Protein AF-E0Z9F7-F1 (afdb_monomer)

Foldseek 3Di:
DPWLVLLVCLVVVNDDDPVSVCLDPPDPPRNVVSVVCNVDRVSVVVVVVVVVVVVVPPPDADDPGADDDPDPVDHPDPCVVVVVVCCVPVPDPDPPPPPDDD

InterPro domains:
  IPR000823 Plant peroxidase [PR00461] (9-26)
  IPR000823 Plant peroxidase [PR00461] (50-63)
  IPR000823 Plant peroxidase [PTHR31517] (2-75)
  IPR002016 Haem peroxidase [PF00141] (1-40)
  IPR002016 Haem peroxidase [PS50873] (1-76)
  IPR010255 Haem peroxidase superfamily [SSF48113] (1-76)

pLDDT: mean 88.24, std 16.53, range [37.19, 98.75]

Structure (mmCIF, N/CA/C/O backbone):
data_AF-E0Z9F7-F1
#
_entry.id   AF-E0Z9F7-F1
#
loop_
_atom_site.group_PDB
_atom_site.id
_atom_site.type_symbol
_atom_site.label_atom_id
_atom_site.label_alt_id
_atom_site.label_comp_id
_atom_site.label_asym_id
_atom_site.label_entity_id
_atom_site.label_seq_id
_atom_site.pdbx_PDB_ins_code
_atom_site.Cartn_x
_atom_site.Cartn_y
_atom_site.Cartn_z
_atom_site.occupancy
_atom_site.B_iso_or_equiv
_atom_site.auth_seq_id
_atom_site.auth_comp_id
_atom_site.auth_asym_id
_atom_site.auth_atom_id
_atom_site.pdbx_PDB_model_num
ATOM 1 N N . VAL A 1 1 ? -1.696 -14.371 7.447 1.00 96.19 1 VAL A N 1
ATOM 2 C CA . VAL A 1 1 ? -2.669 -14.324 6.328 1.00 96.19 1 VAL A CA 1
ATOM 3 C C . VAL A 1 1 ? -2.762 -12.868 5.891 1.00 96.19 1 VAL A C 1
ATOM 5 O O . VAL A 1 1 ? -2.361 -12.021 6.676 1.00 96.19 1 VAL A O 1
ATOM 8 N N . PHE A 1 2 ? -3.149 -12.572 4.648 1.00 98.06 2 PHE A N 1
ATOM 9 C CA . PHE A 1 2 ? -3.427 -11.192 4.238 1.00 98.06 2 PHE A CA 1
ATOM 10 C C . PHE A 1 2 ? -4.931 -10.957 4.376 1.00 98.06 2 PHE A C 1
ATOM 12 O O . PHE A 1 2 ? -5.711 -11.528 3.616 1.00 98.06 2 PHE A O 1
ATOM 19 N N . ASP A 1 3 ? -5.316 -10.203 5.395 1.00 98.44 3 ASP A N 1
ATOM 20 C CA . ASP A 1 3 ? -6.693 -9.972 5.826 1.00 98.44 3 ASP A CA 1
ATOM 21 C C . ASP A 1 3 ? -6.796 -8.598 6.506 1.00 98.44 3 ASP A C 1
ATOM 23 O O . ASP A 1 3 ? -5.819 -7.848 6.564 1.00 98.44 3 ASP A O 1
ATOM 27 N N . ASN A 1 4 ? -7.987 -8.239 6.980 1.00 98.25 4 ASN A N 1
ATOM 28 C CA . ASN A 1 4 ? -8.206 -6.961 7.649 1.00 98.25 4 ASN A CA 1
ATOM 29 C C . ASN A 1 4 ? -7.888 -6.979 9.155 1.00 98.25 4 ASN A C 1
ATOM 31 O O . ASN A 1 4 ? -8.157 -5.974 9.815 1.00 98.25 4 ASN A O 1
ATOM 35 N N . ASN A 1 5 ? -7.301 -8.055 9.705 1.00 98.44 5 ASN A N 1
ATOM 36 C CA . ASN A 1 5 ? -6.966 -8.102 11.134 1.00 98.44 5 ASN A CA 1
ATOM 37 C C . ASN A 1 5 ? -5.984 -6.993 11.521 1.00 98.44 5 ASN A C 1
ATOM 39 O O . ASN A 1 5 ? -6.103 -6.450 12.606 1.00 98.44 5 ASN A O 1
ATOM 43 N N . TYR A 1 6 ? -5.120 -6.555 10.598 1.00 98.19 6 TYR A N 1
ATOM 44 C CA . TYR A 1 6 ? -4.278 -5.369 10.798 1.00 98.19 6 TYR A CA 1
ATOM 45 C C . TYR A 1 6 ? -5.077 -4.134 11.263 1.00 98.19 6 TYR A C 1
ATOM 47 O O . TYR A 1 6 ? -4.619 -3.387 12.122 1.00 98.19 6 TYR A O 1
ATOM 55 N N . TYR A 1 7 ? -6.288 -3.927 10.734 1.00 98.25 7 TYR A N 1
ATOM 56 C CA . TYR A 1 7 ? -7.143 -2.803 11.127 1.00 98.25 7 TYR A CA 1
ATOM 57 C C . TYR A 1 7 ? -7.905 -3.059 12.431 1.00 98.25 7 TYR A C 1
ATOM 59 O O . TYR A 1 7 ? -8.176 -2.112 13.163 1.00 98.25 7 TYR A O 1
ATOM 67 N N . LEU A 1 8 ? -8.199 -4.321 12.759 1.00 98.19 8 LEU A N 1
ATOM 68 C CA . LEU A 1 8 ? -8.724 -4.689 14.079 1.00 98.19 8 LEU A CA 1
ATOM 69 C C . LEU A 1 8 ? -7.667 -4.456 15.171 1.00 98.19 8 LEU A C 1
ATOM 71 O O . LEU A 1 8 ? -7.979 -3.910 16.228 1.00 98.19 8 LEU A O 1
ATOM 75 N N . ASP A 1 9 ? -6.403 -4.774 14.888 1.00 98.25 9 ASP A N 1
ATOM 76 C CA . ASP A 1 9 ? -5.283 -4.552 15.805 1.00 98.25 9 ASP A CA 1
ATOM 77 C C . ASP A 1 9 ? -5.078 -3.049 16.082 1.00 98.25 9 ASP A C 1
ATOM 79 O O . ASP A 1 9 ? -4.786 -2.660 17.214 1.00 98.25 9 ASP A O 1
ATOM 83 N N . LEU A 1 10 ? -5.296 -2.178 15.084 1.00 97.38 10 LEU A N 1
ATOM 84 C CA . LEU A 1 10 ? -5.284 -0.717 15.266 1.00 97.38 10 LEU A CA 1
ATOM 85 C C . LEU A 1 10 ? -6.332 -0.256 16.286 1.00 97.38 10 LEU A C 1
ATOM 87 O O . LEU A 1 10 ? -6.010 0.541 17.172 1.00 97.38 10 LEU A O 1
ATOM 91 N N . GLN A 1 11 ? -7.555 -0.785 16.201 1.00 96.56 11 GLN A N 1
ATOM 92 C CA . GLN A 1 11 ? -8.641 -0.459 17.133 1.00 96.56 11 GLN A CA 1
ATOM 93 C C . GLN A 1 11 ? -8.341 -0.937 18.561 1.00 96.56 11 GLN A C 1
ATOM 95 O O . GLN A 1 11 ? -8.683 -0.259 19.534 1.00 96.56 11 GLN A O 1
ATOM 100 N N . ASN A 1 12 ? -7.649 -2.071 18.695 1.00 97.12 12 ASN A N 1
ATOM 101 C CA . ASN A 1 12 ? -7.273 -2.650 19.987 1.00 97.12 12 ASN A CA 1
ATOM 102 C C . ASN A 1 12 ? -5.982 -2.062 20.581 1.00 97.12 12 ASN A C 1
ATOM 104 O O . ASN A 1 12 ? -5.633 -2.377 21.719 1.00 97.12 12 ASN A O 1
ATOM 108 N N . ASN A 1 13 ? -5.298 -1.166 19.864 1.00 95.88 13 ASN A N 1
ATOM 109 C CA . ASN A 1 13 ? -3.959 -0.668 20.198 1.00 95.88 13 ASN A CA 1
ATOM 110 C C . ASN A 1 13 ? -2.892 -1.780 20.272 1.00 95.88 13 ASN A C 1
ATOM 112 O O . ASN A 1 13 ? -1.986 -1.733 21.106 1.00 95.88 13 ASN A O 1
ATOM 116 N N . GLU A 1 14 ? -3.003 -2.786 19.405 1.00 97.25 14 GLU A N 1
ATOM 117 C CA . GLU A 1 14 ? -2.133 -3.970 19.351 1.00 97.25 14 GLU A CA 1
ATOM 118 C C . GLU A 1 14 ? -1.090 -3.893 18.218 1.00 97.25 14 GLU A C 1
ATOM 120 O O . GLU A 1 14 ? -0.391 -4.867 17.937 1.00 97.25 14 GLU A O 1
ATOM 125 N N . THR A 1 15 ? -0.936 -2.729 17.577 1.00 95.94 15 THR A N 1
ATOM 126 C CA . THR A 1 15 ? 0.058 -2.542 16.509 1.00 95.94 15 THR A CA 1
ATOM 127 C C . THR A 1 15 ? 1.464 -2.245 17.033 1.00 95.94 15 THR A C 1
ATOM 129 O O . THR A 1 15 ? 1.661 -1.654 18.094 1.00 95.94 15 THR A O 1
ATOM 132 N N . LEU A 1 16 ? 2.477 -2.679 16.273 1.00 96.31 16 LEU A N 1
ATOM 133 C CA . LEU A 1 16 ? 3.880 -2.613 16.692 1.00 96.31 16 LEU A CA 1
ATOM 134 C C . LEU A 1 16 ? 4.488 -1.212 16.547 1.00 96.31 16 LEU A C 1
ATOM 136 O O . LEU A 1 16 ? 5.299 -0.801 17.380 1.00 96.31 16 LEU A O 1
ATOM 140 N N . PHE A 1 17 ? 4.157 -0.495 15.471 1.00 96.88 17 PHE A N 1
ATOM 141 C CA . PHE A 1 17 ? 4.796 0.776 15.146 1.00 96.88 17 PHE A CA 1
ATOM 142 C C . PHE A 1 17 ? 3.893 1.965 15.451 1.00 96.88 17 PHE A C 1
ATOM 144 O O . PHE A 1 17 ? 2.692 1.954 15.202 1.00 96.88 17 PHE A O 1
ATOM 151 N N . THR A 1 18 ? 4.500 3.063 15.906 1.00 95.44 18 THR A N 1
ATOM 152 C CA . THR A 1 18 ? 3.784 4.325 16.139 1.00 95.44 18 THR A CA 1
ATOM 153 C C . THR A 1 18 ? 3.137 4.871 14.867 1.00 95.44 18 THR A C 1
ATOM 155 O O . THR A 1 18 ? 2.066 5.464 14.944 1.00 95.44 18 THR A O 1
ATOM 158 N N . SER A 1 19 ? 3.760 4.660 13.702 1.00 95.56 19 SER A N 1
ATOM 159 C CA . SER A 1 19 ? 3.184 5.052 12.413 1.00 95.56 19 SER A CA 1
ATOM 160 C C . SER A 1 19 ? 1.878 4.321 12.119 1.00 95.56 19 SER A C 1
ATOM 162 O O . SER A 1 19 ? 0.962 4.946 11.599 1.00 95.56 19 SER A O 1
ATOM 164 N N . ASP A 1 20 ? 1.769 3.045 12.503 1.0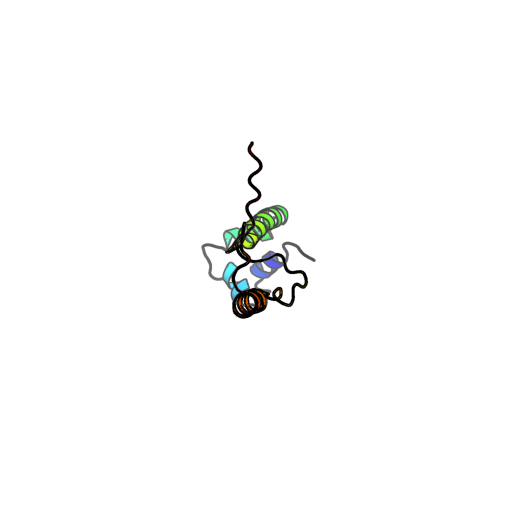0 96.75 20 ASP A N 1
ATOM 165 C CA . ASP A 1 20 ? 0.529 2.284 12.354 1.00 96.75 20 ASP A CA 1
ATOM 166 C C . ASP A 1 20 ? -0.513 2.842 13.320 1.00 96.75 20 ASP A C 1
ATOM 168 O O . ASP A 1 20 ? -1.537 3.362 12.890 1.00 96.75 20 ASP A O 1
ATOM 172 N N . GLN A 1 21 ? -0.209 2.858 14.622 1.00 96.81 21 GLN A N 1
ATOM 173 C CA . GLN A 1 21 ? -1.169 3.283 15.642 1.00 96.81 21 GLN A CA 1
ATOM 174 C C . GLN A 1 21 ? -1.669 4.725 15.451 1.00 96.81 21 GLN A C 1
ATOM 176 O O . GLN A 1 21 ? -2.801 5.050 15.812 1.00 96.81 21 GLN A O 1
ATOM 181 N N . SER A 1 22 ? -0.854 5.599 14.850 1.00 95.56 22 SER A N 1
ATOM 182 C CA . SER A 1 22 ? -1.261 6.969 14.519 1.00 95.56 22 SER A CA 1
ATOM 183 C C . SER A 1 22 ? -2.400 7.060 13.501 1.00 95.56 22 SER A C 1
ATOM 185 O O . SER A 1 22 ? -3.093 8.075 13.497 1.00 95.56 22 SER A O 1
ATOM 187 N N . LEU A 1 23 ? -2.647 6.010 12.705 1.00 96.38 23 LEU A N 1
ATOM 188 C CA . LEU A 1 23 ? -3.784 5.944 11.781 1.00 96.38 23 LEU A CA 1
ATOM 189 C C . LEU A 1 23 ? -5.134 5.940 12.510 1.00 96.38 23 LEU A C 1
ATOM 191 O O . LEU A 1 23 ? -6.131 6.338 11.913 1.00 96.38 23 LEU A O 1
ATOM 195 N N . TYR A 1 24 ? -5.162 5.511 13.776 1.00 96.06 24 TYR A N 1
ATOM 196 C CA . TYR A 1 24 ? -6.380 5.434 14.582 1.00 96.06 24 TYR A CA 1
ATOM 197 C C . TYR A 1 24 ? -6.349 6.388 15.786 1.00 96.06 24 TYR A C 1
ATOM 199 O O . TYR A 1 24 ? -7.231 7.221 15.944 1.00 96.06 24 TYR A O 1
ATOM 207 N N . SER A 1 25 ? -5.304 6.357 16.620 1.00 88.19 25 SER A N 1
ATOM 208 C CA . SER A 1 25 ? -5.341 7.014 17.939 1.00 88.19 25 SER A CA 1
ATOM 209 C C . SER A 1 25 ? -5.238 8.547 17.940 1.00 88.19 25 SER A C 1
ATOM 211 O O . SER A 1 25 ? -5.416 9.139 18.999 1.00 88.19 25 SER A O 1
ATOM 213 N N . ASN A 1 26 ? -4.888 9.202 16.825 1.00 77.88 26 ASN A N 1
ATOM 214 C CA . ASN A 1 26 ? -4.668 10.660 16.774 1.00 77.88 26 ASN A CA 1
ATOM 215 C C . ASN A 1 26 ? -4.967 11.283 15.394 1.00 77.88 26 ASN A C 1
ATOM 217 O O . ASN A 1 26 ? -4.353 12.291 15.035 1.00 77.88 26 ASN A O 1
ATOM 221 N N . SER A 1 27 ? -5.861 10.693 14.597 1.00 78.06 27 SER A N 1
ATOM 222 C CA . SER A 1 27 ? -6.081 11.133 13.214 1.00 78.06 27 SER A CA 1
ATOM 223 C C . SER A 1 27 ? -7.561 11.237 12.863 1.00 78.06 27 SER A C 1
ATOM 225 O O . SER A 1 27 ? -8.197 10.244 12.525 1.00 78.06 27 SER A O 1
ATOM 227 N N . ALA A 1 28 ? -8.079 12.470 12.859 1.00 78.81 28 ALA A N 1
ATOM 228 C CA . ALA A 1 28 ? -9.449 12.755 12.424 1.00 78.81 28 ALA A CA 1
ATOM 229 C C . ALA A 1 28 ? -9.694 12.398 10.944 1.00 78.81 28 ALA A C 1
ATOM 231 O O . ALA A 1 28 ? -10.834 12.197 10.544 1.00 78.81 28 ALA A O 1
ATOM 232 N N . ASP A 1 29 ? -8.630 12.315 10.136 1.00 89.25 29 ASP A N 1
ATOM 233 C CA . ASP A 1 29 ? -8.737 12.089 8.694 1.00 89.25 29 ASP A CA 1
ATOM 234 C C . ASP A 1 29 ? -8.697 10.599 8.311 1.00 89.25 29 ASP A C 1
ATOM 236 O O . ASP A 1 29 ? -9.113 10.240 7.208 1.00 89.25 29 ASP A O 1
ATOM 240 N N . THR A 1 30 ? -8.167 9.723 9.177 1.00 96.50 30 THR A N 1
ATOM 241 C CA . THR A 1 30 ? -7.955 8.297 8.848 1.00 96.50 30 THR A CA 1
ATOM 242 C C . THR A 1 30 ? -8.711 7.319 9.739 1.00 96.50 30 THR A C 1
ATOM 244 O O . THR A 1 30 ? -8.846 6.164 9.340 1.00 96.50 30 THR A O 1
ATOM 247 N N . G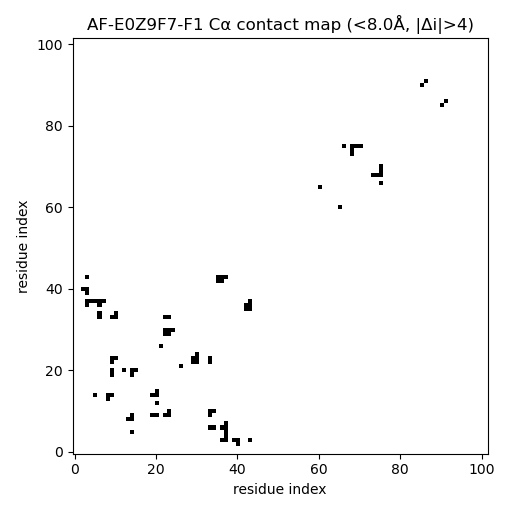LU A 1 31 ? -9.241 7.757 10.883 1.00 95.94 31 GLU A N 1
ATOM 248 C CA . GLU A 1 31 ? -10.016 6.920 11.812 1.00 95.94 31 GLU A CA 1
ATOM 249 C C . GLU A 1 31 ? -11.204 6.233 11.112 1.00 95.94 31 GLU A C 1
ATOM 251 O O . GLU A 1 31 ? -11.289 5.005 11.107 1.00 95.94 31 GLU A O 1
ATOM 256 N N . ASP A 1 32 ? -12.022 6.994 10.376 1.00 96.12 32 ASP A N 1
ATOM 257 C CA . ASP A 1 32 ? -13.175 6.465 9.626 1.00 96.12 32 ASP A CA 1
ATOM 258 C C . ASP A 1 32 ? -12.781 5.403 8.578 1.00 96.12 32 ASP A C 1
ATOM 260 O O . ASP A 1 32 ? -13.531 4.464 8.287 1.00 96.12 32 ASP A O 1
ATOM 264 N N . ILE A 1 33 ? -11.592 5.542 7.983 1.00 97.38 33 ILE A N 1
ATOM 265 C CA . ILE A 1 33 ? -11.075 4.586 6.996 1.00 97.38 33 ILE A CA 1
ATOM 266 C C . ILE A 1 33 ? -10.661 3.289 7.698 1.00 97.38 33 ILE A C 1
ATOM 268 O O . ILE A 1 33 ? -10.975 2.203 7.203 1.00 97.38 33 ILE A O 1
ATOM 272 N N . VAL A 1 34 ? -9.989 3.394 8.848 1.00 97.88 34 VAL A N 1
ATOM 273 C CA . VAL A 1 34 ? -9.611 2.238 9.674 1.00 97.88 34 VAL A CA 1
ATOM 274 C C . VAL A 1 34 ? -10.861 1.471 10.102 1.00 97.88 34 VAL A C 1
ATOM 276 O O . VAL A 1 34 ? -10.915 0.258 9.897 1.00 97.88 34 VAL A O 1
ATOM 279 N N . ASP A 1 35 ? -11.896 2.160 10.580 1.00 97.69 35 ASP A N 1
ATOM 280 C CA . ASP A 1 35 ? -13.165 1.544 10.988 1.00 97.69 35 ASP A CA 1
ATOM 281 C C . ASP A 1 35 ? -13.881 0.836 9.831 1.00 97.69 35 ASP A C 1
ATOM 283 O O . ASP A 1 35 ? -14.390 -0.285 9.970 1.00 97.69 35 ASP A O 1
ATOM 287 N N . SER A 1 36 ? -13.890 1.456 8.651 1.00 98.19 36 SER A N 1
ATOM 288 C CA . SER A 1 36 ? -14.457 0.865 7.437 1.00 98.19 36 SER A CA 1
ATOM 289 C C . SER A 1 36 ? -13.735 -0.428 7.042 1.00 98.19 36 SER A C 1
ATOM 291 O O . SER A 1 36 ? -14.364 -1.447 6.745 1.00 98.19 36 SER A O 1
ATOM 293 N N . PHE A 1 37 ? -12.404 -0.429 7.094 1.00 98.50 37 PHE A N 1
ATOM 294 C CA . PHE A 1 37 ? -11.600 -1.594 6.727 1.00 98.50 37 PHE A CA 1
ATOM 295 C C . PHE A 1 37 ? -11.658 -2.704 7.781 1.00 98.50 37 PHE A C 1
ATOM 297 O O . PHE A 1 37 ? -11.763 -3.879 7.420 1.00 98.50 37 PHE A O 1
ATOM 304 N N . ALA A 1 38 ? -11.668 -2.355 9.068 1.00 98.31 38 ALA A N 1
ATOM 305 C CA . ALA A 1 38 ? -11.842 -3.291 10.176 1.00 98.31 38 ALA A CA 1
ATOM 306 C C . ALA A 1 38 ? -13.215 -3.985 10.137 1.00 98.31 38 ALA A C 1
ATOM 308 O O . ALA A 1 38 ? -13.315 -5.195 10.348 1.00 98.31 38 ALA A O 1
ATOM 309 N N . SER A 1 39 ? -14.277 -3.248 9.799 1.00 98.50 39 SER A N 1
ATOM 310 C CA . SER A 1 39 ? -15.640 -3.791 9.729 1.00 98.50 39 SER A CA 1
ATOM 311 C C . SER A 1 39 ? -15.934 -4.582 8.449 1.00 98.50 39 SER A C 1
ATOM 313 O O . SER A 1 39 ? -16.793 -5.469 8.466 1.00 98.50 39 SER A O 1
ATOM 315 N N . ASN A 1 40 ? -15.240 -4.301 7.340 1.00 98.56 40 ASN A N 1
ATOM 316 C CA . ASN A 1 40 ? -15.486 -4.961 6.060 1.00 98.56 40 ASN A CA 1
ATOM 317 C C . ASN A 1 40 ? -14.200 -5.237 5.262 1.00 98.56 40 ASN A C 1
ATOM 319 O O . ASN A 1 40 ? -13.689 -4.389 4.527 1.00 98.56 40 ASN A O 1
ATOM 323 N N . GLN A 1 41 ? -13.749 -6.493 5.302 1.00 98.56 41 GLN A N 1
ATOM 324 C CA . GLN A 1 41 ? -12.576 -6.947 4.550 1.00 98.56 41 GLN A CA 1
ATOM 325 C C . GLN A 1 41 ? -12.705 -6.765 3.027 1.00 98.56 41 GLN A C 1
ATOM 327 O O . GLN A 1 41 ? -11.700 -6.559 2.350 1.00 98.56 41 GLN A O 1
ATOM 332 N N . THR A 1 42 ? -13.918 -6.823 2.468 1.00 98.69 42 THR A N 1
ATOM 333 C CA . THR A 1 42 ? -14.114 -6.618 1.021 1.00 98.69 42 THR A CA 1
ATOM 334 C C . THR A 1 42 ? -13.768 -5.183 0.637 1.00 98.69 42 THR A C 1
ATOM 336 O O . THR A 1 42 ? -13.025 -4.969 -0.316 1.00 98.69 42 THR A O 1
ATOM 339 N N . VAL A 1 43 ? -14.223 -4.207 1.431 1.00 98.62 43 VAL A N 1
ATOM 340 C CA . VAL A 1 43 ? -13.921 -2.783 1.216 1.00 98.62 43 VAL A CA 1
ATOM 341 C C . VAL A 1 43 ? -12.424 -2.516 1.363 1.00 98.62 43 VAL A C 1
ATOM 343 O O . VAL A 1 43 ? -11.855 -1.782 0.551 1.00 98.62 43 VAL A O 1
ATOM 346 N N . PHE A 1 44 ? -11.767 -3.150 2.341 1.00 98.62 44 PHE A N 1
ATOM 347 C CA . PHE A 1 44 ? -10.309 -3.112 2.453 1.00 98.62 44 PHE A CA 1
ATOM 348 C C . PHE A 1 44 ? -9.637 -3.613 1.170 1.00 98.62 44 PHE A C 1
ATOM 350 O O . PHE A 1 44 ? -8.825 -2.897 0.589 1.00 98.62 44 PHE A O 1
ATOM 357 N N . PHE A 1 45 ? -9.977 -4.812 0.694 1.00 98.75 45 PHE A N 1
ATOM 358 C CA . PHE A 1 45 ? -9.328 -5.389 -0.484 1.00 98.75 45 PHE A CA 1
ATOM 359 C C . PHE A 1 45 ? -9.572 -4.581 -1.761 1.00 98.75 45 PHE A C 1
ATOM 361 O O . PHE A 1 45 ? -8.634 -4.382 -2.533 1.00 98.75 45 PHE A O 1
ATOM 368 N N . GLU A 1 46 ? -10.784 -4.067 -1.974 1.00 98.69 46 GLU A N 1
ATOM 369 C CA . GLU A 1 46 ? -11.086 -3.193 -3.113 1.00 98.69 46 GLU A CA 1
ATOM 370 C C . GLU A 1 46 ? -10.201 -1.938 -3.106 1.00 98.69 46 GLU A C 1
ATOM 372 O O . GLU A 1 46 ? -9.569 -1.610 -4.113 1.00 98.69 46 GLU A O 1
ATOM 377 N N . ASN A 1 47 ? -10.076 -1.275 -1.954 1.00 98.50 47 ASN A N 1
ATOM 378 C CA . ASN A 1 47 ? -9.229 -0.089 -1.822 1.00 98.50 47 ASN A CA 1
ATOM 379 C C . ASN A 1 47 ? -7.735 -0.421 -1.870 1.00 98.50 47 ASN A C 1
ATOM 381 O O . ASN A 1 47 ? -6.959 0.349 -2.435 1.00 98.50 47 ASN A O 1
ATOM 385 N N . PHE A 1 48 ? -7.321 -1.575 -1.345 1.00 98.50 48 PHE A N 1
ATOM 386 C CA . PHE A 1 48 ? -5.940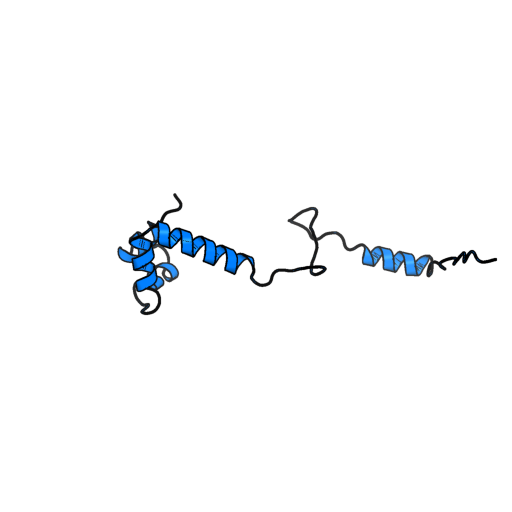 -2.040 -1.421 1.00 98.50 48 PHE A CA 1
ATOM 387 C C . PHE A 1 48 ? -5.502 -2.232 -2.875 1.00 98.50 48 PHE A C 1
ATOM 389 O O . PHE A 1 48 ? -4.424 -1.777 -3.256 1.00 98.50 48 PHE A O 1
ATOM 396 N N . ILE A 1 49 ? -6.354 -2.829 -3.717 1.00 98.50 49 ILE A N 1
ATOM 397 C CA . ILE A 1 49 ? -6.084 -2.981 -5.155 1.00 98.50 49 ILE A CA 1
ATOM 398 C C . ILE A 1 49 ? -5.885 -1.610 -5.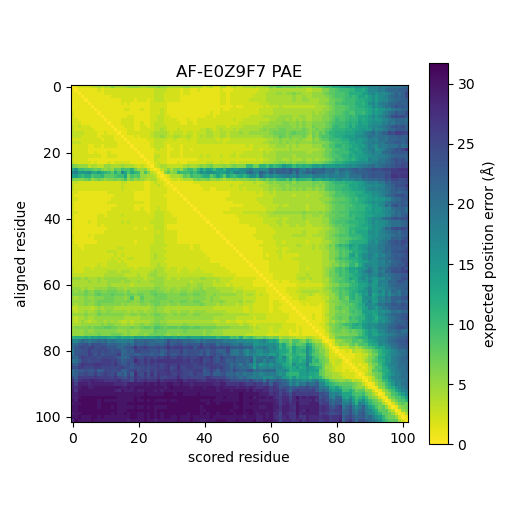805 1.00 98.50 49 ILE A C 1
ATOM 400 O O . ILE A 1 49 ? -4.883 -1.394 -6.487 1.00 98.50 49 ILE A O 1
ATOM 404 N N . LEU A 1 50 ? -6.798 -0.664 -5.569 1.00 98.62 50 LEU A N 1
ATOM 405 C CA . LEU A 1 50 ? -6.694 0.688 -6.128 1.00 98.62 50 LEU A CA 1
ATOM 406 C C . LEU A 1 50 ? -5.432 1.417 -5.645 1.00 98.62 50 LEU A C 1
ATOM 408 O O . LEU A 1 50 ? -4.744 2.059 -6.443 1.00 98.62 50 LEU A O 1
ATOM 412 N N . GLY A 1 51 ? -5.098 1.284 -4.360 1.00 98.38 51 GLY A N 1
ATOM 413 C CA . GLY A 1 51 ? -3.892 1.853 -3.764 1.00 98.38 51 GLY A CA 1
ATOM 414 C C . GLY A 1 51 ? -2.618 1.297 -4.395 1.00 98.38 51 GLY A C 1
ATOM 415 O O . GLY A 1 51 ? -1.754 2.067 -4.815 1.00 98.38 51 GLY A O 1
ATOM 416 N N . MET A 1 52 ? -2.526 -0.025 -4.544 1.00 98.38 52 MET A N 1
ATOM 417 C CA . MET A 1 52 ? -1.373 -0.689 -5.160 1.00 98.38 52 MET A CA 1
ATOM 418 C C . MET A 1 52 ? -1.235 -0.361 -6.649 1.00 98.38 52 MET A C 1
ATOM 420 O O . MET A 1 52 ? -0.118 -0.156 -7.121 1.00 98.38 52 MET A O 1
ATOM 424 N N . LEU A 1 53 ? -2.348 -0.239 -7.383 1.00 98.44 53 LEU A N 1
ATOM 425 C CA . LEU A 1 53 ? -2.333 0.211 -8.778 1.00 98.44 53 LEU A CA 1
ATOM 426 C C . LEU A 1 53 ? -1.798 1.636 -8.904 1.00 98.44 53 LEU A C 1
ATOM 428 O O . LEU A 1 53 ? -0.964 1.894 -9.770 1.00 98.44 53 LEU A O 1
ATOM 432 N N . LYS A 1 54 ? -2.258 2.561 -8.055 1.00 98.56 54 LYS A N 1
ATOM 433 C CA . LYS A 1 54 ? -1.786 3.952 -8.061 1.00 98.56 54 LYS A CA 1
ATOM 434 C C . LYS A 1 54 ? -0.308 4.041 -7.681 1.00 98.56 54 LYS A C 1
ATOM 436 O O . LYS A 1 54 ? 0.443 4.760 -8.330 1.00 98.56 54 LYS A O 1
ATOM 441 N N . MET A 1 55 ? 0.107 3.301 -6.655 1.00 98.38 55 MET A N 1
ATOM 442 C CA . MET A 1 55 ? 1.488 3.292 -6.170 1.00 98.38 55 MET A CA 1
ATOM 443 C C . MET A 1 55 ? 2.460 2.702 -7.201 1.00 98.38 55 MET A C 1
ATOM 445 O O . MET A 1 55 ? 3.523 3.272 -7.421 1.00 98.38 55 MET A O 1
ATOM 449 N N . GLY A 1 56 ? 2.067 1.644 -7.918 1.00 97.62 56 GLY A N 1
ATOM 450 C CA . GLY A 1 56 ? 2.881 1.038 -8.979 1.00 97.62 56 GLY A CA 1
ATOM 451 C C . GLY A 1 56 ? 3.070 1.899 -10.236 1.00 97.62 56 GLY A C 1
ATOM 452 O O . GLY A 1 56 ? 3.799 1.493 -11.135 1.00 97.62 56 GLY A O 1
ATOM 453 N N . GLN A 1 57 ? 2.414 3.059 -10.316 1.00 97.75 57 GLN A N 1
ATOM 454 C CA . GLN A 1 57 ? 2.505 4.000 -11.438 1.00 97.75 57 GLN A CA 1
ATOM 455 C C . GLN A 1 57 ? 3.286 5.277 -11.091 1.00 97.75 57 GLN A C 1
ATOM 457 O O . GLN A 1 57 ? 3.386 6.174 -11.926 1.00 97.75 57 GLN A O 1
ATOM 462 N N . LEU A 1 58 ? 3.828 5.387 -9.874 1.00 97.69 58 LEU A N 1
ATOM 463 C CA . LEU A 1 58 ? 4.643 6.534 -9.474 1.00 97.69 58 LEU A CA 1
ATOM 464 C C . LEU A 1 58 ? 6.008 6.492 -10.175 1.00 97.69 58 LEU A C 1
ATOM 466 O O . LEU A 1 58 ? 6.685 5.469 -10.134 1.00 97.69 58 LEU A O 1
ATOM 470 N N . ASP A 1 59 ? 6.395 7.609 -10.798 1.00 97.00 59 ASP A N 1
ATOM 471 C CA . ASP A 1 59 ? 7.720 7.855 -11.393 1.00 97.00 59 ASP A CA 1
ATOM 472 C C . ASP A 1 59 ? 8.250 6.726 -12.303 1.00 97.00 59 ASP A C 1
ATOM 474 O O . ASP A 1 59 ? 9.447 6.430 -12.344 1.00 97.00 59 ASP A O 1
ATOM 478 N N . VAL A 1 60 ? 7.348 6.071 -13.040 1.00 97.50 60 VAL A N 1
ATOM 479 C CA . VAL A 1 60 ? 7.700 4.983 -13.960 1.00 97.50 60 VAL A CA 1
ATOM 480 C C . VAL A 1 60 ? 8.403 5.511 -15.212 1.00 97.50 60 VAL A C 1
ATOM 482 O O . VAL A 1 60 ? 8.014 6.531 -15.774 1.00 97.50 60 VAL A O 1
ATOM 485 N N . LEU A 1 61 ? 9.414 4.773 -15.677 1.00 97.88 61 LEU A N 1
ATOM 486 C CA . LEU A 1 61 ? 10.091 5.037 -16.948 1.00 97.88 61 LEU A CA 1
ATOM 487 C C . LEU A 1 61 ? 9.296 4.394 -18.091 1.00 97.88 61 LEU A C 1
ATOM 489 O O . LEU A 1 61 ? 8.968 3.205 -18.023 1.00 97.88 61 LEU A O 1
ATOM 493 N N . THR A 1 62 ? 8.965 5.168 -19.127 1.00 97.00 62 THR A N 1
ATOM 494 C CA . THR A 1 62 ? 8.107 4.714 -20.232 1.00 97.00 62 THR A CA 1
ATOM 495 C C . THR A 1 62 ? 8.725 4.974 -21.606 1.00 97.00 62 THR A C 1
ATOM 497 O O . THR A 1 62 ? 9.635 5.779 -21.773 1.00 97.00 62 THR A O 1
ATOM 500 N N . GLY A 1 63 ? 8.238 4.279 -22.638 1.00 95.50 63 GLY A N 1
ATOM 501 C CA . GLY A 1 63 ? 8.735 4.462 -24.004 1.00 95.50 63 GLY A CA 1
ATOM 502 C C . GLY A 1 63 ? 10.221 4.113 -24.128 1.00 95.50 63 GLY A C 1
ATOM 503 O O . GLY A 1 63 ? 10.596 2.953 -23.984 1.00 95.50 63 GLY A O 1
ATOM 504 N N . SER A 1 64 ? 11.051 5.112 -24.428 1.00 95.12 64 SER A N 1
ATOM 505 C CA . SER A 1 64 ? 12.512 4.984 -24.521 1.00 95.12 64 SER A CA 1
ATOM 506 C C . SER A 1 64 ? 13.250 5.444 -23.258 1.00 95.12 64 SER A C 1
ATOM 508 O O . SER A 1 64 ? 14.473 5.555 -23.273 1.00 95.12 64 SER A O 1
ATOM 510 N N . GLU A 1 65 ? 12.531 5.772 -22.185 1.00 95.88 65 GLU A N 1
ATOM 511 C CA . GLU A 1 65 ? 13.118 6.105 -20.891 1.00 95.88 65 GLU A CA 1
ATOM 512 C C . GLU A 1 65 ? 13.536 4.805 -20.185 1.00 95.88 65 GLU A C 1
ATOM 514 O O . GLU A 1 65 ? 12.726 3.900 -19.987 1.00 95.88 65 GLU A O 1
ATOM 519 N N . GLY A 1 66 ? 14.808 4.698 -19.795 1.00 93.31 66 GLY A N 1
ATOM 520 C CA . GLY A 1 66 ? 15.347 3.498 -19.146 1.00 93.31 66 GLY A CA 1
ATOM 521 C C . GLY A 1 66 ? 15.700 2.362 -20.113 1.00 93.31 66 GLY A C 1
ATOM 522 O O . G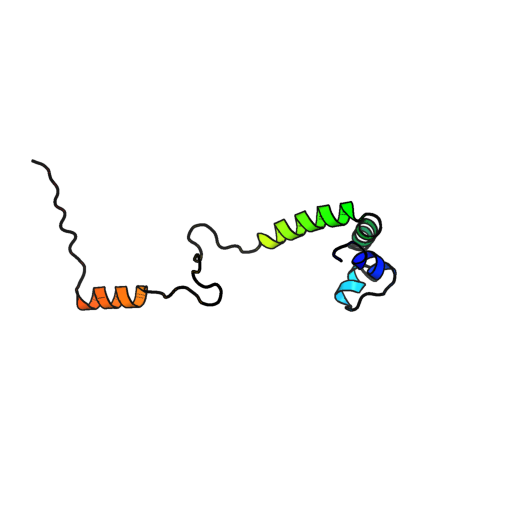LY A 1 66 ? 16.040 2.588 -21.271 1.00 93.31 66 GLY A O 1
ATOM 523 N N . GLU A 1 67 ? 15.679 1.124 -19.609 1.00 94.75 67 GLU A N 1
ATOM 524 C CA . GLU A 1 67 ? 16.040 -0.079 -20.366 1.00 94.75 67 GLU A CA 1
ATOM 525 C C . GLU A 1 67 ? 15.318 -1.329 -19.845 1.00 94.75 67 GLU A C 1
ATOM 527 O O . GLU A 1 67 ? 14.966 -1.423 -18.666 1.00 94.75 67 GLU A O 1
ATOM 532 N N . ILE A 1 68 ? 15.168 -2.338 -20.706 1.00 95.56 68 ILE A N 1
ATOM 533 C CA . ILE A 1 68 ? 14.773 -3.686 -20.284 1.00 95.56 68 ILE A CA 1
ATOM 534 C C . ILE A 1 68 ? 16.051 -4.443 -19.909 1.00 95.56 68 ILE A C 1
ATOM 536 O O . ILE A 1 68 ? 16.859 -4.789 -20.772 1.00 95.56 68 ILE A O 1
ATOM 540 N N . ARG A 1 69 ? 16.260 -4.683 -18.611 1.00 96.19 69 ARG A N 1
ATOM 541 C CA . ARG A 1 69 ? 17.466 -5.360 -18.111 1.00 96.19 69 ARG A CA 1
ATOM 542 C C . ARG A 1 69 ? 17.440 -6.854 -18.412 1.00 96.19 69 ARG A C 1
ATOM 544 O O . ARG A 1 69 ? 16.456 -7.529 -18.118 1.00 96.19 69 ARG A O 1
ATOM 551 N N . THR A 1 70 ? 18.557 -7.394 -18.894 1.00 96.81 70 THR A N 1
ATOM 552 C CA . THR A 1 70 ? 18.735 -8.853 -19.034 1.00 96.81 70 THR A CA 1
ATOM 553 C C . THR A 1 70 ? 19.064 -9.528 -17.701 1.00 96.81 70 THR A C 1
ATOM 555 O O . THR A 1 70 ? 18.856 -10.728 -17.537 1.00 96.81 70 THR A O 1
ATOM 558 N N . ASN A 1 71 ? 19.575 -8.756 -16.740 1.00 96.12 71 ASN A N 1
ATOM 559 C CA . ASN A 1 71 ? 19.802 -9.156 -15.358 1.00 96.12 71 ASN A CA 1
ATOM 560 C C . ASN A 1 71 ? 19.327 -8.027 -14.434 1.00 96.12 71 ASN A C 1
ATOM 562 O O . ASN A 1 71 ? 19.872 -6.932 -14.472 1.00 96.12 71 ASN A O 1
ATOM 566 N N . CYS A 1 72 ? 18.335 -8.279 -13.577 1.00 97.25 72 CYS A N 1
ATOM 567 C CA . CYS A 1 72 ? 17.738 -7.237 -12.733 1.00 97.25 72 CYS A CA 1
ATOM 568 C C . CYS A 1 72 ? 18.743 -6.529 -11.803 1.00 97.25 72 CYS A C 1
ATOM 570 O O . CYS A 1 72 ? 18.520 -5.373 -11.435 1.00 97.25 72 CYS A O 1
ATOM 572 N N . SER A 1 73 ? 19.832 -7.208 -11.429 1.00 97.50 73 SER A N 1
ATOM 573 C CA . SER A 1 73 ? 20.820 -6.729 -10.459 1.00 97.50 73 SER A CA 1
ATOM 574 C C . SER A 1 73 ? 21.882 -5.791 -11.040 1.00 97.50 73 SER A C 1
ATOM 576 O O . SER A 1 73 ? 22.602 -5.170 -10.262 1.00 97.50 73 SER A O 1
ATOM 578 N N . ILE A 1 74 ? 22.020 -5.690 -12.367 1.00 95.62 74 ILE A N 1
ATOM 579 C CA . ILE A 1 74 ? 23.063 -4.886 -13.028 1.00 95.62 74 ILE A CA 1
ATOM 580 C C . ILE A 1 74 ? 22.446 -4.168 -14.237 1.00 95.62 74 ILE A C 1
ATOM 582 O O . ILE A 1 74 ? 21.618 -4.745 -14.936 1.00 95.62 74 ILE A O 1
ATOM 586 N N . ALA A 1 75 ? 22.830 -2.913 -14.485 1.00 94.31 75 ALA A N 1
ATOM 587 C CA . ALA A 1 75 ? 22.461 -2.220 -15.722 1.00 94.31 75 ALA A CA 1
ATOM 588 C C . ALA A 1 75 ? 23.085 -2.917 -16.944 1.00 94.31 75 ALA A C 1
ATOM 590 O O . ALA A 1 75 ? 24.160 -3.519 -16.830 1.00 94.31 75 ALA A O 1
ATOM 591 N N . ASN A 1 76 ? 22.443 -2.846 -18.109 1.00 92.81 76 ASN A N 1
ATOM 592 C CA . ASN A 1 76 ? 23.052 -3.389 -19.319 1.00 92.81 76 ASN A CA 1
ATOM 593 C C . ASN A 1 76 ? 24.349 -2.620 -19.626 1.00 92.81 76 ASN A C 1
ATOM 595 O O . ASN A 1 76 ? 24.494 -1.437 -19.312 1.00 92.81 76 ASN A O 1
ATOM 599 N N . ALA A 1 77 ? 25.324 -3.309 -20.217 1.00 89.31 77 ALA A N 1
ATOM 600 C CA . ALA A 1 77 ? 26.603 -2.692 -20.530 1.00 89.31 77 ALA A CA 1
ATOM 601 C C . ALA A 1 77 ? 26.423 -1.603 -21.595 1.00 89.31 77 ALA A C 1
ATOM 603 O O . ALA A 1 77 ? 25.946 -1.879 -22.698 1.00 89.31 77 ALA A O 1
ATOM 604 N N . ASP A 1 78 ? 26.860 -0.387 -21.279 1.00 78.62 78 ASP A N 1
ATOM 605 C CA . ASP A 1 78 ? 26.891 0.691 -22.254 1.00 78.62 78 ASP A CA 1
ATOM 606 C C . ASP A 1 78 ? 28.038 0.458 -23.251 1.00 78.62 78 ASP A C 1
ATOM 608 O O . ASP A 1 78 ? 29.220 0.607 -22.932 1.00 78.62 78 ASP A O 1
ATOM 612 N N . SER A 1 79 ? 27.687 0.052 -24.472 1.00 74.19 79 SER A N 1
ATOM 613 C CA . SER A 1 79 ? 28.649 -0.091 -25.571 1.00 74.19 79 SER A CA 1
ATOM 614 C C . SER A 1 79 ? 28.951 1.227 -26.283 1.00 74.19 79 SER A C 1
ATOM 616 O O . SER A 1 79 ? 29.774 1.222 -27.199 1.00 74.19 79 SER A O 1
ATOM 618 N N . SER A 1 80 ? 28.351 2.354 -25.880 1.00 73.62 80 SER A N 1
ATOM 619 C CA . SER A 1 80 ? 28.622 3.671 -26.474 1.00 73.62 80 SER A CA 1
ATOM 620 C C . SER A 1 80 ? 30.102 4.044 -26.387 1.00 73.62 80 SER A C 1
ATOM 622 O O . SER A 1 80 ? 30.650 4.590 -27.339 1.00 73.62 80 SER A O 1
ATOM 624 N N . TYR A 1 81 ? 30.784 3.649 -25.307 1.00 70.56 81 TYR A N 1
ATOM 625 C CA . TYR A 1 81 ? 32.226 3.837 -25.149 1.00 70.56 81 TYR A CA 1
ATOM 626 C C . TYR A 1 81 ? 33.028 3.092 -26.223 1.00 70.56 81 TYR A C 1
ATOM 628 O O . TYR A 1 81 ? 33.947 3.650 -26.820 1.00 70.56 81 TYR A O 1
ATOM 636 N N . TYR A 1 82 ? 32.658 1.842 -26.517 1.00 73.75 82 TYR A N 1
ATOM 637 C CA . TYR A 1 82 ? 33.295 1.080 -27.587 1.00 73.75 82 TYR A CA 1
ATOM 638 C C . TYR A 1 82 ? 32.966 1.667 -28.957 1.00 73.75 82 TYR A C 1
ATOM 640 O O . TYR A 1 82 ? 33.869 1.780 -29.774 1.00 73.75 82 TYR A O 1
ATOM 648 N N . GLN A 1 83 ? 31.728 2.107 -29.197 1.00 73.50 83 GLN A N 1
ATOM 649 C CA . GLN A 1 83 ? 31.360 2.762 -30.458 1.00 73.50 83 GLN A CA 1
ATOM 650 C C . GLN A 1 83 ? 32.133 4.068 -30.671 1.00 73.50 83 GLN A C 1
ATOM 652 O O . GLN A 1 83 ? 32.690 4.279 -31.743 1.00 73.50 83 GLN A O 1
ATOM 657 N N . GLN A 1 84 ? 32.292 4.877 -29.624 1.00 78.81 84 GLN A N 1
ATOM 658 C CA . GLN A 1 84 ? 33.099 6.095 -29.662 1.00 78.81 84 GLN A CA 1
ATOM 659 C C . GLN A 1 84 ? 34.578 5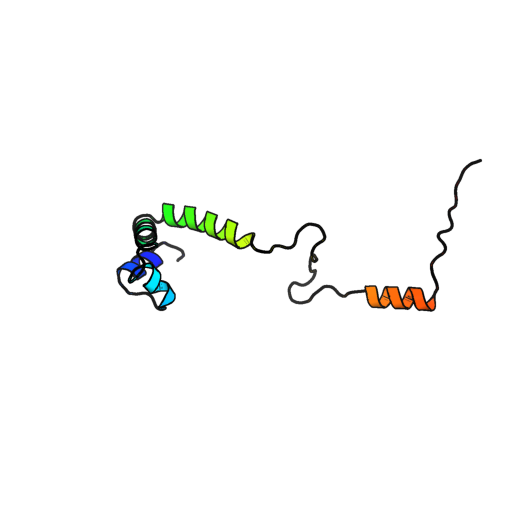.795 -29.956 1.00 78.81 84 GLN A C 1
ATOM 661 O O . GLN A 1 84 ? 35.228 6.524 -30.707 1.00 78.81 84 GLN A O 1
ATOM 666 N N . ILE A 1 85 ? 35.116 4.697 -29.411 1.00 78.25 85 ILE A N 1
ATOM 667 C CA . ILE A 1 85 ? 36.468 4.232 -29.745 1.00 78.25 85 ILE A CA 1
ATOM 668 C C . ILE A 1 85 ? 36.546 3.784 -31.208 1.00 78.25 85 ILE A C 1
ATOM 670 O O . ILE A 1 85 ? 37.483 4.178 -31.903 1.00 78.25 85 ILE A O 1
ATOM 674 N N . ILE A 1 86 ? 35.592 2.988 -31.696 1.00 81.75 86 ILE A N 1
ATOM 675 C CA . ILE A 1 86 ? 35.586 2.512 -33.086 1.00 81.75 86 ILE A CA 1
ATOM 676 C C . ILE A 1 86 ? 35.518 3.691 -34.065 1.00 81.75 86 ILE A C 1
ATOM 678 O O . ILE A 1 86 ? 36.334 3.742 -34.984 1.00 81.75 86 ILE A O 1
ATOM 682 N N . GLU A 1 87 ? 34.659 4.683 -33.824 1.00 83.44 87 GLU A N 1
ATOM 683 C CA . GLU A 1 87 ? 34.579 5.913 -34.628 1.00 83.44 87 GLU A CA 1
ATOM 684 C C . GLU A 1 87 ? 35.900 6.702 -34.628 1.00 83.44 87 GLU A C 1
ATOM 686 O O . GLU A 1 87 ? 36.294 7.257 -35.654 1.00 83.44 87 GLU A O 1
ATOM 691 N N . SER A 1 88 ? 36.629 6.709 -33.505 1.00 81.50 88 SER A N 1
ATOM 692 C CA . SER A 1 88 ? 37.927 7.391 -33.392 1.00 81.50 88 SER A CA 1
ATOM 693 C C . SER A 1 88 ? 39.081 6.682 -34.118 1.00 81.50 88 SER A C 1
ATOM 695 O O . SER A 1 88 ? 40.054 7.335 -34.495 1.00 81.50 88 SER A O 1
ATOM 697 N N . ILE A 1 89 ? 38.988 5.360 -34.311 1.00 85.75 89 ILE A N 1
ATOM 698 C CA . ILE A 1 89 ? 40.043 4.530 -34.919 1.00 85.75 89 ILE A CA 1
ATOM 699 C C . ILE A 1 89 ? 39.786 4.295 -36.412 1.00 85.75 89 ILE A C 1
ATOM 701 O O . ILE A 1 89 ? 40.726 4.329 -37.204 1.00 85.75 89 ILE A O 1
ATOM 705 N N . VAL A 1 90 ? 38.536 4.024 -36.794 1.00 82.69 90 VAL A N 1
ATOM 706 C CA . VAL A 1 90 ? 38.154 3.631 -38.163 1.00 82.69 90 VAL A CA 1
ATOM 707 C C . VAL A 1 90 ? 37.726 4.844 -39.004 1.00 82.69 90 VAL A C 1
ATOM 709 O O . VAL A 1 90 ? 37.796 4.788 -40.230 1.00 82.69 90 VAL A O 1
ATOM 712 N N . GLY A 1 91 ? 37.382 5.972 -38.368 1.00 68.06 91 GLY A N 1
ATOM 713 C CA . GLY A 1 91 ? 36.744 7.111 -39.034 1.00 68.06 91 GLY A CA 1
ATOM 714 C C . GLY A 1 91 ? 35.270 6.818 -39.361 1.00 68.06 91 GLY A C 1
ATOM 715 O O . GLY A 1 91 ? 34.836 5.670 -39.253 1.00 68.06 91 GLY A O 1
ATOM 716 N N . PRO A 1 92 ? 34.463 7.833 -39.719 1.00 68.44 92 PRO A N 1
ATOM 717 C CA . PRO A 1 92 ? 33.054 7.618 -40.043 1.00 68.44 92 PRO A CA 1
ATOM 718 C C . PRO A 1 92 ? 32.917 6.691 -41.260 1.00 68.44 92 PRO A C 1
ATOM 720 O O . PRO A 1 92 ? 33.546 6.932 -42.291 1.00 68.44 92 PRO A O 1
ATOM 723 N N . GLU A 1 93 ? 32.084 5.649 -41.154 1.00 61.34 93 GLU A N 1
ATOM 724 C CA . GLU A 1 93 ? 31.680 4.846 -42.312 1.00 61.34 93 GLU A CA 1
ATOM 725 C C . GLU A 1 93 ? 30.987 5.765 -43.331 1.00 61.34 93 GLU A C 1
ATOM 727 O O . GLU A 1 93 ? 29.879 6.256 -43.098 1.00 61.34 93 GLU A O 1
ATOM 732 N N . GLU A 1 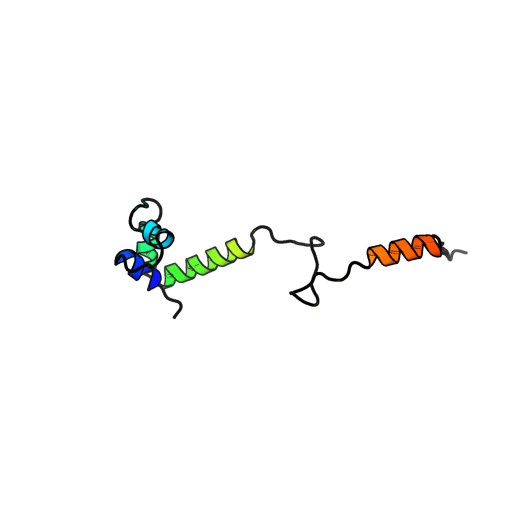94 ? 31.627 6.009 -44.479 1.00 46.50 94 GLU A N 1
ATOM 733 C CA . GLU A 1 94 ? 30.930 6.551 -45.642 1.00 46.50 94 GLU A CA 1
ATOM 734 C C . GLU A 1 94 ? 29.840 5.550 -46.038 1.00 46.50 94 GLU A C 1
ATOM 736 O O . GLU A 1 94 ? 30.114 4.480 -46.585 1.00 46.50 94 GLU A O 1
ATOM 741 N N . GLN A 1 95 ? 28.580 5.897 -45.770 1.00 43.72 95 GLN A N 1
ATOM 742 C CA . GLN A 1 95 ? 27.449 5.211 -46.376 1.00 43.72 95 GLN A CA 1
ATOM 743 C C . GLN A 1 95 ? 27.571 5.364 -47.893 1.00 43.72 95 GLN A C 1
ATOM 745 O O . GLN A 1 95 ? 27.248 6.413 -48.454 1.00 43.72 95 GLN A O 1
ATOM 750 N N . SER A 1 96 ? 28.021 4.308 -48.573 1.00 37.19 96 SER A N 1
ATOM 751 C CA . SER A 1 96 ? 27.937 4.217 -50.024 1.00 37.19 96 SER A CA 1
ATOM 752 C C . SER A 1 96 ? 26.457 4.228 -50.417 1.00 37.19 96 SER A C 1
ATOM 754 O O . SER A 1 96 ? 25.784 3.193 -50.412 1.00 37.19 96 SER A O 1
ATOM 756 N N . GLN A 1 97 ? 25.922 5.404 -50.738 1.00 42.22 97 GLN A N 1
ATOM 757 C CA . GLN A 1 97 ? 24.634 5.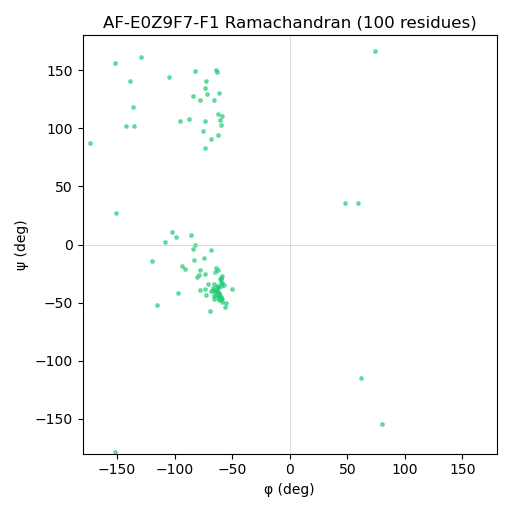529 -51.404 1.00 42.22 97 GLN A CA 1
ATOM 758 C C . GLN A 1 97 ? 24.783 4.984 -52.828 1.00 42.22 97 GLN A C 1
ATOM 760 O O . GLN A 1 97 ? 25.122 5.700 -53.765 1.00 42.22 97 GLN A O 1
ATOM 765 N N . SER A 1 98 ? 24.515 3.689 -52.997 1.00 39.50 98 SER A N 1
ATOM 766 C CA . SER A 1 98 ? 24.115 3.144 -54.292 1.00 39.50 98 SER A CA 1
ATOM 767 C C . SER A 1 98 ? 22.676 3.588 -54.554 1.00 39.50 98 SER A C 1
ATOM 769 O O . SER A 1 98 ? 21.712 2.887 -54.248 1.00 39.50 98 SER A O 1
ATOM 771 N N . SER A 1 99 ? 22.519 4.804 -55.070 1.00 43.25 99 SER A N 1
ATOM 772 C CA . SER A 1 99 ? 21.277 5.225 -55.705 1.00 43.25 99 SER A CA 1
ATOM 773 C C . SER A 1 99 ? 21.206 4.563 -57.080 1.00 43.25 99 SER A C 1
ATOM 775 O O . SER A 1 99 ? 21.796 5.038 -58.047 1.00 43.25 99 SER A O 1
ATOM 777 N N . GLN A 1 100 ? 20.476 3.452 -57.176 1.00 51.28 100 GLN A N 1
ATOM 778 C CA . GLN A 1 100 ? 19.934 3.003 -58.455 1.00 51.28 100 GLN A CA 1
ATOM 779 C C . GLN A 1 100 ? 18.962 4.069 -58.974 1.00 51.28 100 GLN A C 1
ATOM 781 O O . GLN A 1 100 ? 17.904 4.273 -58.382 1.00 51.28 100 GLN A O 1
ATOM 786 N N . SER A 1 101 ? 19.322 4.739 -60.069 1.00 41.94 101 SER A N 1
ATOM 787 C CA . SER A 1 101 ? 18.406 5.311 -61.069 1.00 41.94 101 SER A CA 1
ATOM 788 C C . SER A 1 101 ? 19.214 5.859 -62.247 1.00 41.94 101 SER A C 1
ATOM 790 O O . SER A 1 101 ? 19.627 7.015 -62.235 1.00 41.94 101 SER A O 1
ATOM 792 N N . THR A 1 102 ? 19.510 5.017 -63.238 1.00 40.09 102 THR A N 1
ATOM 793 C CA . THR A 1 102 ? 19.015 5.066 -64.634 1.00 40.09 102 THR A CA 1
ATOM 794 C C . THR A 1 102 ? 19.604 3.872 -65.379 1.00 40.09 102 THR A C 1
ATOM 796 O O . THR A 1 102 ? 20.813 3.610 -65.192 1.00 40.09 102 THR A O 1
#

Mean predicted aligned error: 9.95 Å

Secondary structure (DSSP, 8-state):
--STHHHHHHHHT--SSHHHHHHHHT-TTTHHHHHHHHH-HHHHHHHHHHHHHHHTTTT---TTSS---SSTTSPPP-THHHHHHHHHHH------------

Radius of gyration: 27.97 Å; Cα contacts (8 Å, |Δi|>4): 51; chains: 1; bounding box: 56×27×85 Å

Organism: Picea sitchensis (NCBI:txid3332)

Sequence (102 aa):
VFDNNYYLDLQNNETLFTSDQSLYSNSADTEDIVDSFASNQTVFFENFILGMLKMGQLDVLTGSEGEIRTNCSIANADSSYYQQIIESIVGPEEQSQSSQST

Solvent-accessible surface area (backbone a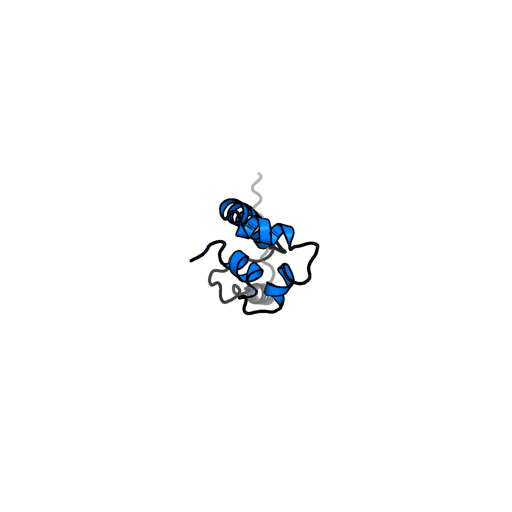toms only — not comparable to full-atom values): 6512 Å² total; per-residue (Å²): 133,95,70,39,60,69,36,46,28,39,76,70,70,67,53,92,46,70,77,59,36,42,43,47,81,74,27,93,87,35,30,70,56,39,52,49,24,43,77,30,51,66,60,35,52,57,51,48,53,53,51,52,57,58,59,75,59,60,92,66,74,56,95,83,46,80,78,89,58,91,44,91,92,51,81,71,84,76,56,62,64,57,51,54,50,46,45,73,74,71,46,81,82,77,78,80,79,80,75,89,83,133